Protein AF-A0A7Y2CS07-F1 (afdb_monomer_lite)

Structure (mmCIF, N/CA/C/O backbone):
data_AF-A0A7Y2CS07-F1
#
_entry.id   AF-A0A7Y2CS07-F1
#
loop_
_atom_site.group_PDB
_atom_site.id
_atom_site.type_symbol
_atom_site.label_atom_id
_atom_site.label_alt_id
_atom_site.label_comp_id
_atom_site.label_asym_id
_atom_site.label_entity_id
_atom_site.label_seq_id
_atom_site.pdbx_PDB_ins_code
_atom_site.Cartn_x
_atom_site.Cartn_y
_atom_site.Cartn_z
_atom_site.occupancy
_atom_site.B_iso_or_equiv
_atom_site.auth_seq_id
_atom_site.auth_comp_id
_atom_site.auth_asym_id
_atom_site.auth_atom_id
_atom_site.pdbx_PDB_model_num
ATOM 1 N N . GLU A 1 1 ? 4.067 -7.562 8.906 1.00 85.38 1 GLU A N 1
ATOM 2 C CA . GLU A 1 1 ? 3.811 -6.348 8.104 1.00 85.38 1 GLU A CA 1
ATOM 3 C C . GLU A 1 1 ? 3.045 -6.752 6.861 1.00 85.38 1 GLU A C 1
ATOM 5 O O . GLU A 1 1 ? 3.052 -7.936 6.535 1.00 85.38 1 GLU A O 1
ATOM 10 N N . VAL A 1 2 ? 2.383 -5.807 6.205 1.00 91.50 2 VAL A N 1
ATOM 11 C CA . VAL A 1 2 ? 1.862 -6.001 4.850 1.00 91.50 2 VAL A CA 1
ATOM 12 C C . VAL A 1 2 ? 2.809 -5.290 3.895 1.00 91.50 2 VAL A C 1
ATOM 14 O O . VAL A 1 2 ? 3.133 -4.120 4.097 1.00 91.50 2 VAL A O 1
ATOM 17 N N . THR A 1 3 ? 3.261 -6.002 2.867 1.00 94.69 3 THR A N 1
ATOM 18 C CA . THR A 1 3 ? 4.161 -5.453 1.851 1.00 94.69 3 THR A CA 1
ATOM 19 C C . THR A 1 3 ? 3.381 -5.211 0.573 1.00 94.69 3 THR A C 1
ATOM 21 O O . THR A 1 3 ? 2.818 -6.139 -0.004 1.00 94.69 3 THR A O 1
ATOM 24 N N . LEU A 1 4 ? 3.389 -3.965 0.114 1.00 94.31 4 LEU A N 1
ATOM 25 C CA . LEU A 1 4 ? 2.895 -3.579 -1.200 1.00 94.31 4 LEU A CA 1
ATOM 26 C C . LEU A 1 4 ? 4.063 -3.606 -2.181 1.00 94.31 4 LEU A C 1
ATOM 28 O O . LEU A 1 4 ? 5.155 -3.130 -1.860 1.00 94.31 4 LEU A O 1
ATOM 32 N N . ARG A 1 5 ? 3.835 -4.137 -3.384 1.00 94.94 5 ARG A N 1
ATOM 33 C CA . ARG A 1 5 ? 4.826 -4.163 -4.462 1.00 94.94 5 ARG A CA 1
ATOM 34 C C . ARG A 1 5 ? 4.143 -4.025 -5.818 1.00 94.94 5 ARG A C 1
ATOM 36 O O . ARG A 1 5 ? 3.132 -4.672 -6.064 1.00 94.94 5 ARG A O 1
ATOM 43 N N . TRP A 1 6 ? 4.734 -3.224 -6.694 1.00 92.88 6 TRP A N 1
ATOM 44 C CA . TRP A 1 6 ? 4.388 -3.198 -8.107 1.00 92.88 6 TRP A CA 1
ATOM 45 C C . TRP A 1 6 ? 4.977 -4.409 -8.825 1.00 92.88 6 TRP A C 1
ATOM 47 O O . TRP A 1 6 ? 6.187 -4.641 -8.769 1.00 92.88 6 TRP A O 1
ATOM 57 N N . ASP A 1 7 ? 4.121 -5.159 -9.512 1.00 91.25 7 ASP A N 1
ATOM 58 C CA . ASP A 1 7 ? 4.563 -6.169 -10.466 1.00 91.25 7 ASP A CA 1
ATOM 59 C C . ASP A 1 7 ? 4.930 -5.473 -11.780 1.00 91.25 7 ASP A C 1
ATOM 61 O O . ASP A 1 7 ? 4.114 -4.766 -12.375 1.00 91.25 7 ASP A O 1
ATOM 65 N N . THR A 1 8 ? 6.193 -5.583 -12.182 1.00 88.31 8 THR A N 1
ATOM 66 C CA . THR A 1 8 ? 6.730 -4.863 -13.338 1.00 88.31 8 THR A CA 1
ATOM 67 C C . THR A 1 8 ? 7.646 -5.764 -14.154 1.00 88.31 8 THR A C 1
ATOM 69 O O . THR A 1 8 ? 8.340 -6.622 -13.599 1.00 88.31 8 THR A O 1
ATOM 72 N N . PRO A 1 9 ? 7.731 -5.555 -15.480 1.00 88.81 9 PRO A N 1
ATOM 73 C CA . PRO A 1 9 ? 8.678 -6.287 -16.304 1.00 88.81 9 PRO A CA 1
ATOM 74 C C . PRO A 1 9 ? 10.115 -6.074 -15.818 1.00 88.81 9 PRO A C 1
ATOM 76 O O . PRO A 1 9 ? 10.617 -4.951 -15.810 1.00 88.81 9 PRO A O 1
ATOM 79 N N . GLY A 1 10 ? 10.788 -7.164 -15.445 1.00 88.00 10 GLY A N 1
ATOM 80 C CA . GLY A 1 10 ? 12.187 -7.126 -15.017 1.00 88.00 10 GLY A CA 1
ATOM 81 C C . GLY A 1 10 ? 12.430 -6.426 -13.677 1.00 88.00 10 GLY A C 1
ATOM 82 O O . GLY A 1 10 ? 13.548 -5.962 -13.463 1.00 88.00 10 GLY A O 1
ATOM 83 N N . ASP A 1 11 ? 11.420 -6.343 -12.801 1.00 86.81 11 ASP A N 1
ATOM 84 C CA . ASP A 1 11 ? 11.527 -5.758 -11.454 1.00 86.81 11 ASP A CA 1
ATOM 85 C C . ASP A 1 11 ? 12.032 -4.308 -11.443 1.00 86.81 11 ASP A C 1
ATOM 87 O O . ASP A 1 11 ? 12.778 -3.876 -10.558 1.00 86.81 11 ASP A O 1
ATOM 91 N N . LEU A 1 12 ? 11.639 -3.543 -12.459 1.00 86.56 12 LEU A N 1
ATOM 92 C CA . LEU A 1 12 ? 12.029 -2.150 -12.590 1.00 86.56 12 LEU A CA 1
ATOM 93 C C . LEU A 1 12 ? 11.367 -1.285 -11.502 1.00 86.56 12 LEU A C 1
ATOM 95 O O . LEU A 1 12 ? 10.202 -1.494 -11.158 1.00 86.56 12 LEU A O 1
ATOM 99 N N . PRO A 1 13 ? 12.067 -0.259 -10.978 1.00 87.50 13 PRO A N 1
ATOM 100 C CA . PRO A 1 13 ? 11.461 0.678 -10.044 1.00 87.50 13 PRO A CA 1
ATOM 101 C C . PRO A 1 13 ? 10.248 1.366 -10.669 1.00 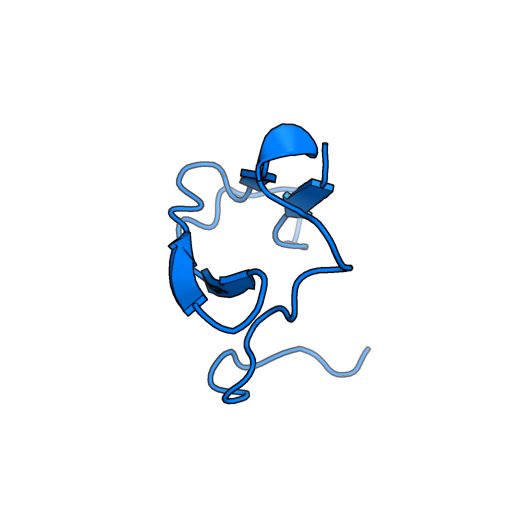87.50 13 PRO A C 1
ATOM 103 O O . PRO A 1 13 ? 10.340 1.946 -11.753 1.00 87.50 13 PRO A O 1
ATOM 106 N N . PHE A 1 14 ? 9.128 1.351 -9.950 1.00 91.00 14 PHE A N 1
ATOM 107 C CA . PHE A 1 14 ? 7.924 2.065 -10.349 1.00 91.00 14 PHE A CA 1
ATOM 108 C C . PHE A 1 14 ? 7.409 2.923 -9.188 1.00 91.00 14 PHE A C 1
ATOM 110 O O . PHE A 1 14 ? 6.675 2.428 -8.332 1.00 91.00 14 PHE A O 1
ATOM 117 N N . PRO A 1 15 ? 7.799 4.211 -9.123 1.00 93.19 15 PRO A N 1
ATOM 118 C CA . PRO A 1 15 ? 7.532 5.090 -7.985 1.00 93.19 15 PRO A CA 1
ATOM 119 C C . PRO A 1 15 ? 6.100 5.648 -7.977 1.00 93.19 15 PRO A C 1
ATOM 121 O O . PRO A 1 15 ? 5.873 6.788 -7.573 1.00 93.19 15 PRO A O 1
ATOM 124 N N . MET A 1 16 ? 5.121 4.879 -8.460 1.00 94.12 16 MET A N 1
ATOM 125 C CA . MET A 1 16 ? 3.727 5.310 -8.482 1.00 94.12 16 MET A CA 1
ATOM 126 C C . MET A 1 16 ? 3.115 5.119 -7.086 1.00 94.12 16 MET A C 1
ATOM 128 O O . MET A 1 16 ? 3.063 3.984 -6.607 1.00 94.12 16 MET A O 1
ATOM 132 N N . PRO A 1 17 ? 2.666 6.193 -6.411 1.00 95.81 17 PRO A N 1
ATOM 133 C CA . PRO A 1 17 ? 2.055 6.073 -5.096 1.00 95.81 17 PRO A CA 1
ATOM 134 C C . PRO A 1 17 ? 0.698 5.371 -5.184 1.00 95.81 17 PRO A C 1
ATOM 136 O O . PRO A 1 17 ? 0.018 5.443 -6.208 1.00 95.81 17 PRO A O 1
ATOM 139 N N . VAL A 1 18 ? 0.293 4.735 -4.088 1.00 96.06 18 VAL A N 1
ATOM 140 C CA . VAL A 1 18 ? -0.957 3.971 -3.999 1.00 96.06 18 VAL A CA 1
ATOM 141 C C . VAL A 1 18 ? -1.801 4.513 -2.856 1.00 96.06 18 VAL A C 1
ATOM 143 O O . VAL A 1 18 ? -1.290 4.741 -1.759 1.00 96.06 18 VAL A O 1
ATOM 146 N N . ASP A 1 19 ? -3.090 4.728 -3.103 1.00 97.19 19 ASP A N 1
ATOM 147 C CA . ASP A 1 19 ? -4.032 5.050 -2.034 1.00 97.19 19 ASP A CA 1
ATOM 148 C C . ASP A 1 19 ? -4.435 3.759 -1.323 1.00 97.19 19 ASP A C 1
ATOM 150 O O . ASP A 1 19 ? -4.813 2.775 -1.959 1.00 97.19 19 ASP A O 1
ATOM 154 N N . VAL A 1 20 ? -4.315 3.756 -0.000 1.00 96.25 20 VAL A N 1
ATOM 155 C CA . VAL A 1 20 ? -4.602 2.601 0.848 1.00 96.25 20 VAL A CA 1
ATOM 156 C C . VAL A 1 20 ? -5.541 3.051 1.949 1.00 96.25 20 VAL A C 1
ATOM 158 O O . VAL A 1 20 ? -5.231 3.998 2.676 1.00 96.25 20 VAL A O 1
ATOM 161 N N . ASP A 1 21 ? -6.680 2.380 2.066 1.00 96.06 21 ASP A N 1
ATOM 162 C CA . ASP A 1 21 ? -7.556 2.533 3.217 1.00 96.06 21 ASP A CA 1
ATOM 163 C C . ASP A 1 21 ? -7.077 1.634 4.352 1.00 96.06 21 ASP A C 1
ATOM 165 O O . ASP A 1 2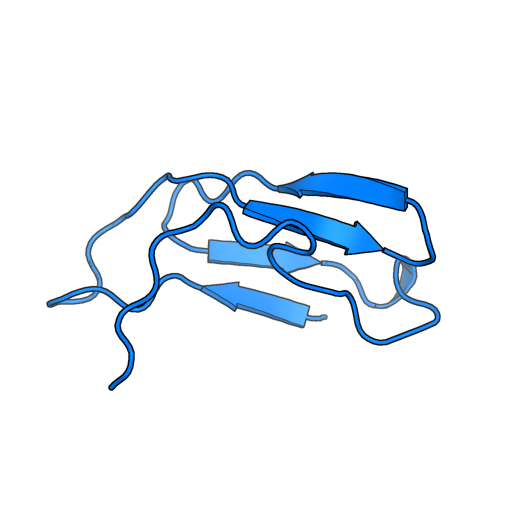1 ? -6.933 0.420 4.189 1.00 96.06 21 ASP A O 1
ATOM 169 N N . VAL A 1 22 ? -6.792 2.261 5.487 1.00 93.38 22 VAL A N 1
ATOM 170 C CA . VAL A 1 22 ? -6.397 1.603 6.725 1.00 93.38 22 VAL A CA 1
ATOM 171 C C . VAL A 1 22 ? -7.439 1.963 7.771 1.00 93.38 22 VAL A C 1
ATOM 173 O O . VAL A 1 22 ? -7.529 3.123 8.177 1.00 93.38 22 VAL A O 1
ATOM 176 N N . ASP A 1 23 ? -8.253 0.979 8.150 1.00 90.00 23 ASP A N 1
ATOM 177 C CA . ASP A 1 23 ? -9.299 1.099 9.170 1.00 90.00 23 ASP A CA 1
ATOM 178 C C . ASP A 1 23 ? -10.202 2.341 8.980 1.00 90.00 23 ASP A C 1
ATOM 180 O O . ASP A 1 23 ? -10.510 3.080 9.918 1.00 90.00 23 ASP A O 1
ATOM 184 N N . GLY A 1 24 ? -10.624 2.597 7.733 1.00 91.62 24 GLY A N 1
ATOM 185 C CA . GLY A 1 24 ? -11.503 3.711 7.359 1.00 91.62 24 GLY A CA 1
ATOM 186 C C . GLY A 1 24 ? -10.789 5.044 7.121 1.00 91.62 24 GLY A C 1
ATOM 187 O O . GLY A 1 24 ? -11.449 6.056 6.865 1.00 91.62 24 GLY A O 1
ATOM 188 N N . THR A 1 25 ? -9.457 5.072 7.216 1.00 93.19 25 THR A N 1
ATOM 189 C CA . THR A 1 25 ? -8.634 6.226 6.847 1.00 93.19 25 THR A CA 1
ATOM 190 C C . THR A 1 25 ? -7.856 5.934 5.573 1.00 93.19 25 THR A C 1
ATOM 192 O O . THR A 1 25 ? -6.868 5.198 5.574 1.00 93.19 25 THR A O 1
ATOM 195 N N . THR A 1 26 ? -8.241 6.592 4.482 1.00 95.81 26 THR A N 1
ATOM 196 C CA . THR A 1 26 ? -7.475 6.549 3.235 1.00 95.81 26 THR A CA 1
ATOM 197 C C . THR A 1 26 ? -6.231 7.430 3.335 1.00 95.81 26 THR A C 1
ATOM 199 O O . THR A 1 26 ? -6.317 8.633 3.595 1.00 95.81 26 THR A O 1
ATOM 202 N N . ARG A 1 27 ? -5.060 6.841 3.079 1.00 95.19 27 ARG A N 1
ATOM 203 C CA . ARG A 1 27 ? -3.779 7.550 2.992 1.00 95.19 27 ARG A CA 1
ATOM 204 C C . ARG A 1 27 ? -3.019 7.179 1.726 1.00 95.19 27 ARG A C 1
ATOM 206 O O . ARG A 1 27 ? -3.098 6.054 1.241 1.00 95.19 27 ARG A O 1
ATOM 213 N N . ARG A 1 28 ? -2.228 8.127 1.228 1.00 96.31 28 ARG A N 1
ATOM 214 C CA . ARG A 1 28 ? -1.352 7.917 0.077 1.00 96.31 28 ARG A CA 1
ATOM 215 C C . ARG A 1 28 ? -0.010 7.345 0.527 1.00 96.31 28 ARG A C 1
ATOM 217 O O . ARG A 1 28 ? 0.723 7.999 1.267 1.00 96.31 28 ARG A O 1
ATOM 224 N N . VAL A 1 29 ? 0.312 6.145 0.061 1.00 95.94 29 VAL A N 1
ATOM 225 C CA . VAL A 1 29 ? 1.561 5.434 0.352 1.00 95.94 29 VAL A CA 1
ATOM 226 C C . VAL A 1 29 ? 2.566 5.686 -0.771 1.00 95.94 29 VAL A C 1
ATOM 228 O O . VAL A 1 29 ? 2.271 5.458 -1.944 1.00 95.94 29 VAL A O 1
ATOM 231 N N . SER A 1 30 ? 3.757 6.175 -0.413 1.00 96.19 30 SER A N 1
ATOM 232 C CA . SER A 1 30 ? 4.871 6.331 -1.356 1.00 96.19 30 SER A CA 1
ATOM 233 C C . SER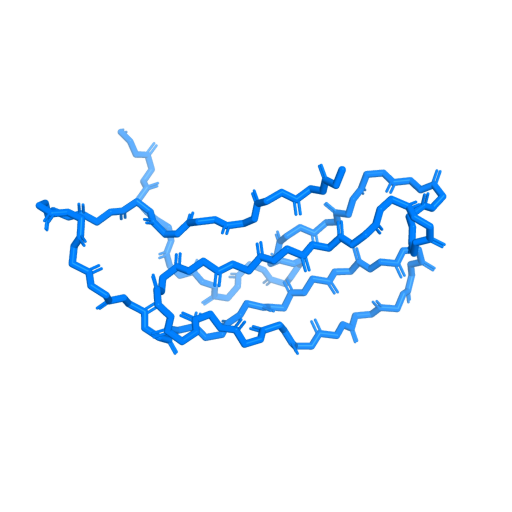 A 1 30 ? 5.483 4.970 -1.683 1.00 96.19 30 SER A C 1
ATOM 235 O O . SER A 1 30 ? 5.708 4.170 -0.780 1.00 96.19 30 SER A O 1
ATOM 237 N N . MET A 1 31 ? 5.774 4.723 -2.960 1.00 94.94 31 MET A N 1
ATOM 238 C CA . MET A 1 31 ? 6.287 3.446 -3.475 1.00 94.94 31 MET A CA 1
ATOM 239 C C . MET A 1 31 ? 7.633 3.644 -4.190 1.00 94.94 31 MET A C 1
ATOM 241 O O . MET A 1 31 ? 7.833 3.096 -5.266 1.00 94.94 31 MET A O 1
ATOM 245 N N . GLU A 1 32 ? 8.544 4.469 -3.658 1.00 89.50 32 GLU A N 1
ATOM 246 C CA . GLU A 1 32 ? 9.736 4.986 -4.373 1.00 89.50 32 GLU A CA 1
ATOM 247 C C . GLU A 1 32 ? 10.559 3.921 -5.122 1.00 89.50 32 GLU A C 1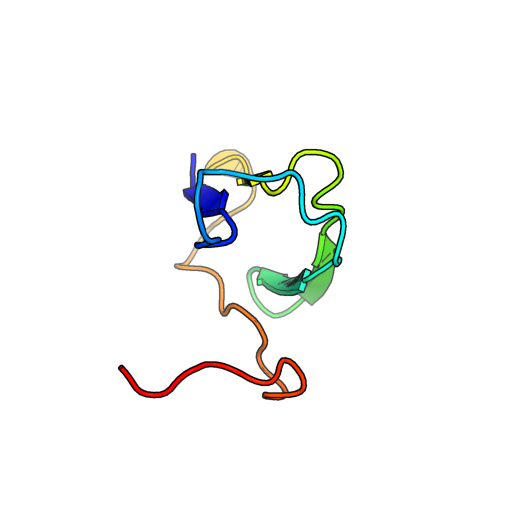
ATOM 249 O O . GLU A 1 32 ? 11.022 4.166 -6.233 1.00 89.50 32 GLU A O 1
ATOM 254 N N . MET A 1 33 ? 10.693 2.721 -4.551 1.00 90.81 33 MET A N 1
ATOM 255 C CA . MET A 1 33 ? 11.411 1.587 -5.150 1.00 90.81 33 MET A CA 1
ATOM 256 C C . MET A 1 33 ? 10.473 0.498 -5.682 1.00 90.81 33 MET A C 1
ATOM 258 O O . MET A 1 33 ? 10.806 -0.683 -5.685 1.00 90.81 33 MET A O 1
ATOM 262 N N . GLY A 1 34 ? 9.258 0.871 -6.069 1.00 93.88 34 GLY A N 1
ATOM 263 C CA . GLY A 1 34 ? 8.217 -0.073 -6.448 1.00 93.88 34 GLY A CA 1
ATOM 264 C C . GLY A 1 34 ? 7.622 -0.853 -5.272 1.00 93.88 34 GLY A C 1
ATOM 265 O O . GLY A 1 34 ? 6.882 -1.802 -5.503 1.00 93.88 34 GLY A O 1
ATOM 266 N N . SER A 1 35 ? 7.941 -0.503 -4.021 1.00 94.88 35 SER A N 1
ATOM 267 C CA . SER A 1 35 ? 7.441 -1.198 -2.830 1.00 94.88 35 SER A CA 1
ATOM 268 C C . SER A 1 35 ? 7.284 -0.282 -1.619 1.00 94.88 35 SER A C 1
ATOM 270 O O . SER A 1 35 ? 7.927 0.766 -1.535 1.00 94.88 35 SER A O 1
ATOM 272 N N . ALA A 1 36 ? 6.430 -0.706 -0.687 1.00 94.69 36 ALA A N 1
ATOM 273 C CA . ALA A 1 36 ? 6.223 -0.077 0.611 1.00 94.69 36 ALA A CA 1
ATOM 274 C C . ALA A 1 36 ? 5.828 -1.122 1.661 1.00 94.69 36 ALA A C 1
ATOM 276 O O . ALA A 1 36 ? 5.282 -2.177 1.334 1.00 94.69 36 ALA A O 1
ATOM 277 N N . GLN A 1 37 ? 6.077 -0.808 2.931 1.00 94.94 37 GLN A N 1
ATOM 278 C CA . GLN A 1 37 ? 5.685 -1.640 4.066 1.00 94.94 37 GLN A CA 1
ATOM 279 C C . GLN A 1 37 ? 4.677 -0.893 4.928 1.00 94.94 37 GLN A C 1
ATOM 281 O O . GLN A 1 37 ? 4.866 0.281 5.248 1.00 94.94 37 GLN A O 1
ATOM 286 N N . ILE A 1 38 ? 3.625 -1.601 5.324 1.00 92.50 38 ILE A N 1
ATOM 287 C CA . ILE A 1 38 ? 2.648 -1.138 6.301 1.00 92.50 38 ILE A CA 1
ATOM 288 C C . ILE A 1 38 ? 2.811 -2.002 7.561 1.00 92.50 38 ILE A C 1
ATOM 290 O O . ILE A 1 38 ? 2.601 -3.223 7.505 1.00 92.50 38 ILE A O 1
ATOM 294 N N . PRO A 1 39 ? 3.219 -1.413 8.699 1.00 93.31 39 PRO A N 1
ATOM 295 C CA . PRO A 1 39 ? 3.342 -2.142 9.956 1.00 93.31 39 PRO A CA 1
ATOM 296 C C . PRO A 1 39 ? 2.003 -2.749 10.390 1.00 93.31 39 PRO A C 1
ATOM 298 O O . PRO A 1 39 ? 0.974 -2.089 10.319 1.00 93.31 39 PRO A O 1
ATOM 301 N N . LEU A 1 40 ? 2.006 -3.983 10.916 1.00 89.25 40 LEU A N 1
ATOM 302 C CA . LEU A 1 40 ? 0.771 -4.605 11.440 1.00 89.25 40 LEU A CA 1
ATOM 303 C C . LEU A 1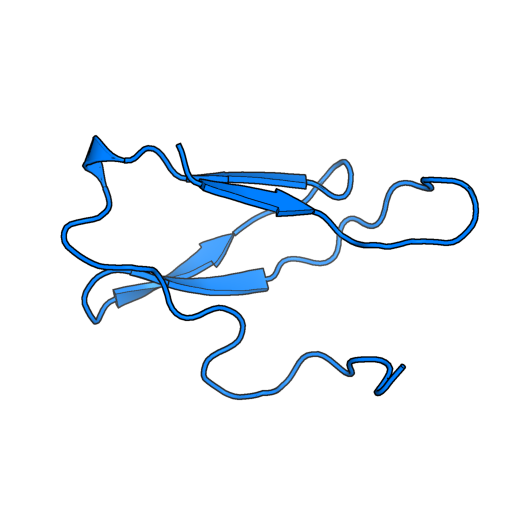 40 ? 0.205 -3.851 12.646 1.00 89.25 40 LEU A C 1
ATOM 305 O O . LEU A 1 40 ? -0.971 -3.962 12.938 1.00 89.25 40 LEU A O 1
ATOM 309 N N . THR A 1 41 ? 1.036 -3.082 13.349 1.00 92.56 41 THR A N 1
ATOM 310 C CA . THR A 1 41 ? 0.605 -2.212 14.452 1.00 92.56 41 THR A CA 1
ATOM 311 C C . THR A 1 41 ? -0.306 -1.076 13.997 1.00 92.56 41 THR A C 1
ATOM 313 O O . THR A 1 41 ? -0.891 -0.407 14.839 1.00 92.56 41 THR A O 1
ATOM 316 N N . GLU A 1 42 ? -0.373 -0.822 12.692 1.00 86.75 42 GLU A N 1
ATOM 317 C CA . GLU A 1 42 ? -1.262 0.166 12.083 1.00 86.75 42 GLU A CA 1
ATOM 318 C C . GLU A 1 42 ? -2.505 -0.483 11.463 1.00 86.75 42 GLU A C 1
ATOM 320 O O . GLU A 1 42 ? -3.268 0.228 10.829 1.00 86.75 42 GLU A O 1
ATOM 325 N N . LEU A 1 43 ? -2.677 -1.804 11.586 1.00 87.81 43 LEU A N 1
ATOM 326 C CA . LEU A 1 43 ? -3.742 -2.561 10.934 1.00 87.81 43 LEU A CA 1
ATOM 327 C C . LEU A 1 43 ? -4.557 -3.328 11.982 1.00 87.81 43 LEU A C 1
ATOM 329 O O . LEU A 1 43 ? -4.075 -4.322 12.529 1.00 87.81 43 LEU A O 1
ATOM 333 N N . ASP A 1 44 ? -5.801 -2.916 12.212 1.00 91.19 44 ASP A N 1
ATOM 334 C CA . ASP A 1 44 ? -6.788 -3.751 12.908 1.00 91.19 44 ASP A CA 1
ATOM 335 C C . ASP A 1 44 ? -7.461 -4.734 11.933 1.00 91.19 44 ASP A C 1
ATOM 337 O O . ASP A 1 44 ? -7.872 -5.835 12.317 1.00 91.19 44 ASP A O 1
ATOM 341 N N . THR A 1 45 ? -7.543 -4.356 10.653 1.00 90.56 45 THR A N 1
ATOM 342 C CA . THR A 1 45 ? -8.101 -5.161 9.560 1.00 90.56 45 THR A CA 1
ATOM 343 C C . THR A 1 45 ? -7.194 -5.188 8.327 1.00 90.56 45 THR A C 1
ATOM 345 O O . THR A 1 45 ? -6.173 -4.505 8.254 1.00 90.56 45 THR A O 1
ATOM 348 N N . GLU A 1 46 ? -7.531 -6.035 7.350 1.00 91.62 46 GLU A N 1
ATOM 349 C CA . GLU A 1 46 ? -6.801 -6.082 6.082 1.00 91.62 46 GLU A CA 1
ATOM 350 C C . GLU A 1 46 ? -7.043 -4.787 5.282 1.00 91.62 46 GLU A C 1
ATOM 352 O O . GLU A 1 46 ? -8.200 -4.449 5.019 1.00 91.62 46 GLU A O 1
ATOM 357 N N . PRO A 1 47 ? -5.983 -4.048 4.899 1.00 94.44 47 PRO A N 1
ATOM 358 C CA . PRO A 1 47 ? -6.136 -2.754 4.249 1.00 94.44 47 PRO A CA 1
ATOM 359 C C . PRO A 1 47 ? -6.710 -2.890 2.836 1.00 94.44 47 PRO A C 1
ATOM 361 O O . PRO A 1 47 ? -6.324 -3.780 2.074 1.00 94.44 47 PRO A O 1
ATOM 364 N N . ALA A 1 48 ? -7.577 -1.955 2.442 1.00 95.31 48 ALA A N 1
ATOM 365 C CA . ALA A 1 48 ? -8.087 -1.906 1.076 1.00 95.31 48 ALA A CA 1
ATOM 366 C C . ALA A 1 48 ? -7.126 -1.113 0.183 1.00 95.31 48 ALA A C 1
ATOM 368 O O . ALA A 1 48 ? -6.889 0.079 0.389 1.00 95.31 48 ALA A O 1
ATOM 369 N N . VAL A 1 49 ? -6.573 -1.776 -0.829 1.00 95.00 49 VAL A N 1
ATOM 370 C CA . VAL A 1 49 ? -5.641 -1.171 -1.786 1.00 95.00 49 VAL A CA 1
ATOM 371 C C . VAL A 1 49 ? -6.412 -0.580 -2.961 1.00 95.00 49 VAL A C 1
ATOM 373 O O . VAL A 1 49 ? -7.213 -1.275 -3.584 1.00 95.00 49 VAL A O 1
ATOM 376 N N . ASP A 1 50 ? -6.134 0.683 -3.289 1.00 95.19 50 ASP A N 1
ATOM 377 C CA . ASP A 1 50 ? -6.800 1.438 -4.355 1.00 95.19 50 ASP A CA 1
ATOM 378 C C . ASP A 1 50 ? -8.339 1.378 -4.245 1.00 95.19 50 ASP A C 1
ATOM 380 O O . ASP A 1 50 ? -9.023 0.891 -5.151 1.00 95.19 50 ASP A O 1
ATOM 384 N N . PRO A 1 51 ? -8.910 1.859 -3.122 1.00 95.56 51 PRO A N 1
ATOM 385 C CA . PRO A 1 51 ? -10.334 1.700 -2.813 1.00 95.56 51 PRO A CA 1
ATOM 386 C C . PRO A 1 51 ? -11.261 2.413 -3.809 1.00 95.56 51 PRO A C 1
ATOM 388 O O . PRO A 1 51 ? -12.433 2.060 -3.925 1.00 95.56 51 PRO A O 1
ATOM 391 N N . LEU A 1 52 ? -10.751 3.415 -4.533 1.00 94.50 52 LEU A N 1
ATOM 392 C CA . LEU A 1 52 ? -11.496 4.159 -5.556 1.00 94.50 52 LEU A CA 1
ATOM 393 C C . LEU A 1 52 ? -11.270 3.627 -6.979 1.00 94.50 52 LEU A C 1
ATOM 395 O O . LEU A 1 52 ? -11.871 4.143 -7.921 1.00 94.50 52 LEU A O 1
ATOM 399 N N . ASN A 1 53 ? -10.441 2.591 -7.126 1.00 92.94 53 ASN A N 1
ATOM 400 C CA . ASN A 1 53 ? -10.110 1.934 -8.385 1.00 92.94 53 ASN A CA 1
ATOM 401 C C . ASN A 1 53 ? -9.596 2.901 -9.470 1.00 92.94 53 ASN A C 1
ATOM 403 O O . ASN A 1 53 ? -10.096 2.921 -10.597 1.00 92.94 53 ASN A O 1
ATOM 407 N N . TRP A 1 54 ? -8.635 3.755 -9.111 1.00 92.81 54 TRP A N 1
ATOM 408 C CA . TRP A 1 54 ? -8.041 4.748 -10.017 1.00 92.81 54 TRP A CA 1
ATOM 409 C C . TRP A 1 54 ? -6.737 4.278 -10.650 1.00 92.81 54 TRP A C 1
ATOM 411 O O . TRP A 1 54 ? -6.293 4.855 -11.646 1.00 92.81 54 TRP A O 1
ATOM 421 N N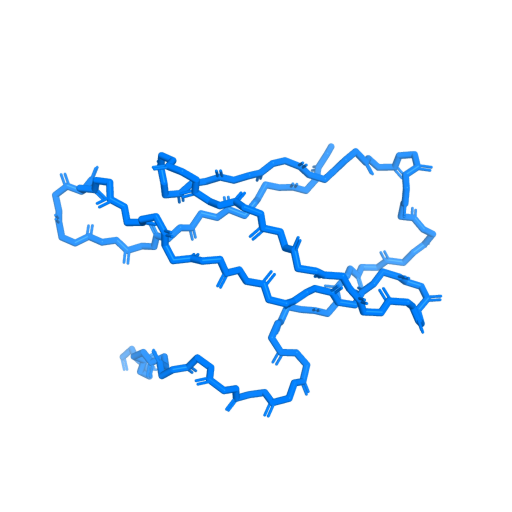 . ILE A 1 55 ? -6.122 3.239 -10.091 1.00 91.06 55 ILE A N 1
ATOM 422 C CA . ILE A 1 55 ? -4.966 2.602 -10.702 1.00 91.06 55 ILE A CA 1
ATOM 423 C C . ILE A 1 55 ? -5.469 1.697 -11.822 1.00 91.06 55 ILE A C 1
ATOM 425 O O . ILE A 1 55 ? -6.257 0.780 -11.595 1.00 91.06 55 ILE A O 1
ATOM 429 N N . LEU A 1 56 ? -4.972 1.933 -13.038 1.00 87.19 56 LEU A N 1
ATOM 430 C CA . LEU A 1 56 ? -5.171 1.001 -14.138 1.00 87.19 56 LEU A CA 1
ATOM 431 C C . LEU A 1 56 ? -4.383 -0.275 -13.840 1.00 87.19 56 LEU A C 1
ATOM 433 O O . LEU A 1 56 ? -3.152 -0.261 -13.814 1.00 87.19 56 LEU A O 1
ATOM 437 N N . LYS A 1 57 ? -5.110 -1.360 -13.600 1.00 79.81 57 LYS A N 1
ATOM 438 C CA . LYS A 1 57 ? -4.562 -2.693 -13.359 1.00 79.81 57 LYS A CA 1
ATOM 439 C C . LYS A 1 57 ? -4.624 -3.482 -14.659 1.00 79.81 57 LYS A C 1
ATOM 441 O O . LYS A 1 57 ? -5.563 -3.314 -15.436 1.00 79.81 57 LYS A O 1
ATOM 446 N N . ASP A 1 58 ? -3.622 -4.317 -14.880 1.00 77.00 58 ASP A N 1
ATOM 447 C CA . ASP A 1 58 ? -3.744 -5.387 -15.863 1.00 77.00 58 ASP A CA 1
ATOM 448 C C . ASP A 1 58 ? -4.718 -6.439 -15.312 1.00 77.00 58 ASP A C 1
ATOM 450 O O . ASP A 1 58 ? -4.724 -6.692 -14.104 1.00 77.00 58 ASP A O 1
ATOM 454 N N . GLU A 1 59 ? -5.575 -7.010 -16.157 1.00 73.50 59 GLU A N 1
ATOM 455 C CA . GLU A 1 59 ? -6.568 -8.002 -15.705 1.00 73.50 59 GLU A CA 1
ATOM 456 C C . GLU A 1 59 ? -5.997 -9.427 -15.610 1.00 73.50 59 GLU A C 1
ATOM 458 O O . GLU A 1 59 ? -6.655 -10.298 -15.036 1.00 73.50 59 GLU A O 1
ATOM 463 N N . GLY A 1 60 ? -4.755 -9.634 -16.070 1.00 59.66 60 GLY A N 1
ATOM 464 C CA . GLY A 1 60 ? -4.085 -10.938 -16.089 1.00 59.66 60 GLY A CA 1
ATOM 465 C C . GLY A 1 60 ? -4.505 -11.832 -17.251 1.00 59.66 60 GLY A C 1
ATOM 466 O O . GLY A 1 60 ? -5.703 -11.863 -17.609 1.00 59.66 60 GLY A O 1
#

Sequence (60 aa):
EVTLRWDTPGDLPFPMPVDVDVDGTTRRVSMEMGSAQIPLTELDTEPAVDPLNWILKDEG

Secondary structure (DSSP, 8-state):
-EEEE---GGG------EEEEETTEEEEEP-TTSEEEE-GGG-SSPPEESTT--S-----

Radius of gyration: 11.8 Å; chains: 1; bounding box: 24×19×31 Å

pLDDT: mean 91.19, std 6.15, range [59.66, 97.19]

Foldseek 3Di:
DDKQADDDVPQAADQDWWWKAAPNDTDIHTCRRRMDDDDCVSHPDDIDTRPVVPDDDDPD